Protein AF-A0A0R9VZQ4-F1 (afdb_monomer_lite)

Radius of gyration: 15.15 Å; chains: 1; bounding box: 34×24×38 Å

Organism: NCBI:txid1673049

Sequence (71 aa):
YFTGPTKAVKFPWDMGTNVADMEKYYDALNFKDWTHAVSKAPMLKAQHPGFETWRAGIHGKNKVVCVDCHM

pLDDT: mean 98.1, std 0.93, range [94.06, 98.81]

Secondary structure (DSSP, 8-state):
-EETTTTEE--S-TT-SSHHHHHHHHHHTT--SEE-TTT--EE------HHHHHHHSHHHHTT--THHHH-

Structure (mmCIF, N/CA/C/O backbone):
data_AF-A0A0R9VZQ4-F1
#
_entry.id   AF-A0A0R9VZQ4-F1
#
loop_
_atom_site.group_PDB
_atom_site.id
_atom_site.type_symbol
_atom_site.label_atom_id
_atom_site.label_alt_id
_atom_site.label_comp_id
_atom_site.label_asym_id
_atom_site.label_entity_id
_atom_site.label_seq_id
_atom_site.pdbx_PDB_ins_code
_atom_site.Cartn_x
_atom_site.Cartn_y
_atom_site.Cartn_z
_atom_site.occupancy
_atom_site.B_iso_or_equiv
_atom_site.auth_seq_id
_atom_site.auth_comp_id
_atom_site.auth_asym_id
_atom_site.auth_atom_id
_atom_site.pdbx_PDB_model_num
ATOM 1 N N . TYR A 1 1 ? -1.834 4.978 3.343 1.00 97.81 1 T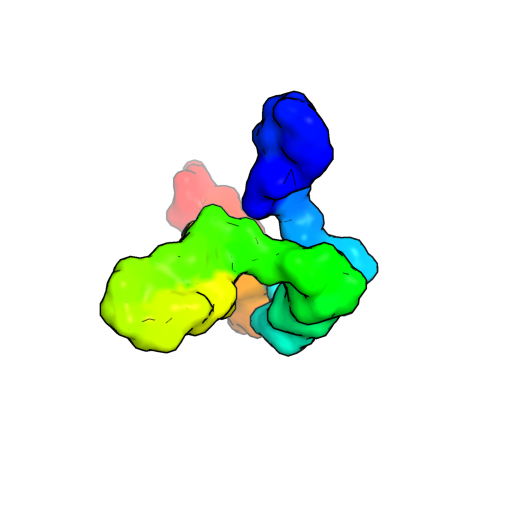YR A N 1
ATOM 2 C CA . TYR A 1 1 ? -2.704 5.037 4.538 1.00 97.81 1 TYR A CA 1
ATOM 3 C C . TYR A 1 1 ? -2.445 6.326 5.303 1.00 97.81 1 TYR A C 1
ATOM 5 O O . TYR A 1 1 ? -1.509 7.049 4.961 1.00 97.81 1 TYR A O 1
ATOM 13 N N . PHE A 1 2 ? -3.263 6.620 6.312 1.00 98.38 2 PHE A N 1
ATOM 14 C CA . PHE A 1 2 ? -3.052 7.768 7.190 1.00 98.38 2 PHE A CA 1
ATOM 15 C C . PHE A 1 2 ? -2.400 7.336 8.504 1.00 98.38 2 PHE A C 1
ATOM 17 O O . PHE A 1 2 ? -2.872 6.398 9.142 1.00 98.38 2 PHE A O 1
ATOM 24 N N . THR A 1 3 ? -1.326 8.019 8.905 1.00 96.69 3 THR A N 1
ATOM 25 C CA . THR A 1 3 ? -0.543 7.693 10.107 1.00 96.69 3 THR A CA 1
ATOM 26 C C . THR A 1 3 ? -0.546 8.825 11.133 1.00 96.69 3 THR A C 1
ATOM 28 O O . THR A 1 3 ? -0.582 10.008 10.780 1.00 96.69 3 THR A O 1
ATOM 31 N N . GLY A 1 4 ? -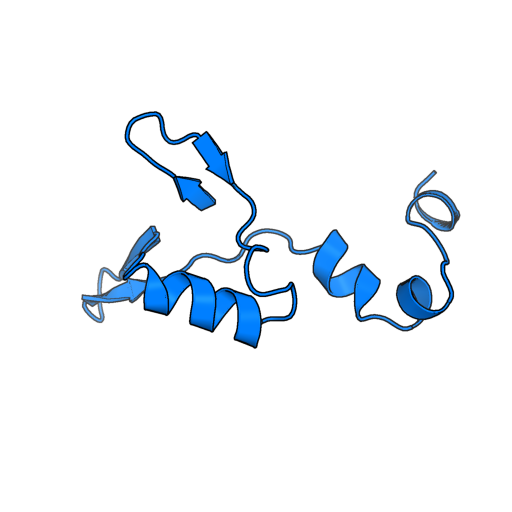0.471 8.451 12.412 1.00 94.06 4 GLY A N 1
ATOM 32 C CA . GLY A 1 4 ? -0.355 9.376 13.535 1.00 94.06 4 GLY A CA 1
ATOM 33 C C . GLY A 1 4 ? -1.590 10.261 13.774 1.00 94.06 4 GLY A C 1
ATOM 34 O O . GLY A 1 4 ? -2.604 10.150 13.080 1.00 94.06 4 GLY A O 1
ATOM 35 N N . PRO A 1 5 ? -1.514 11.168 14.763 1.00 94.94 5 PRO A N 1
ATOM 36 C CA . PRO A 1 5 ? -2.636 12.023 15.157 1.00 94.94 5 PRO A CA 1
ATOM 37 C C . PRO A 1 5 ? -3.034 13.037 14.074 1.00 94.94 5 PRO A C 1
ATOM 39 O O . PRO A 1 5 ? -4.202 13.403 13.977 1.00 94.94 5 PRO A O 1
ATOM 42 N N . THR A 1 6 ? -2.091 13.461 13.228 1.00 97.19 6 THR A N 1
ATOM 43 C CA . THR A 1 6 ? -2.331 14.414 12.131 1.00 97.19 6 THR A CA 1
ATOM 44 C C . THR A 1 6 ? -2.851 13.758 10.854 1.00 97.19 6 THR A C 1
ATOM 46 O O . THR A 1 6 ? -3.134 14.463 9.889 1.00 97.19 6 THR A O 1
ATOM 49 N N . LYS A 1 7 ? -2.986 12.422 10.829 1.00 97.25 7 LYS A N 1
ATOM 50 C CA . LYS A 1 7 ? -3.412 11.653 9.650 1.00 97.25 7 LYS A CA 1
ATOM 51 C C . LYS A 1 7 ? -2.559 11.948 8.410 1.00 97.25 7 LYS A C 1
ATOM 53 O O . LYS A 1 7 ? -3.077 12.092 7.305 1.00 97.25 7 LYS A O 1
ATOM 58 N N . ALA A 1 8 ? -1.244 12.022 8.590 1.00 98.31 8 ALA A N 1
ATOM 59 C CA . ALA A 1 8 ? -0.318 12.257 7.490 1.00 98.31 8 ALA A CA 1
ATOM 60 C C . ALA A 1 8 ? -0.359 11.101 6.476 1.00 98.31 8 ALA A C 1
ATOM 62 O O . ALA A 1 8 ? -0.518 9.937 6.854 1.00 98.31 8 ALA A O 1
ATOM 63 N N . VAL A 1 9 ? -0.193 11.413 5.188 1.00 98.38 9 VAL A N 1
ATOM 64 C CA . VAL A 1 9 ? -0.066 10.399 4.133 1.00 98.38 9 VAL A CA 1
ATOM 65 C C . VAL A 1 9 ? 1.251 9.656 4.315 1.00 98.38 9 VAL A C 1
ATOM 67 O O . VAL A 1 9 ? 2.315 10.270 4.364 1.00 98.38 9 VAL A O 1
ATOM 70 N N . LYS A 1 10 ? 1.181 8.326 4.371 1.00 98.38 10 LYS A N 1
ATOM 71 C CA . LYS A 1 10 ? 2.355 7.457 4.330 1.00 98.38 10 LYS A CA 1
ATOM 72 C C . LYS A 1 10 ? 2.123 6.282 3.383 1.00 98.38 10 LYS A C 1
ATOM 74 O O . LYS A 1 10 ? 1.041 5.678 3.372 1.00 98.38 10 LYS A O 1
ATOM 79 N N . PHE A 1 11 ? 3.141 5.968 2.585 1.00 98.62 11 PHE A N 1
ATOM 80 C CA . PHE A 1 11 ? 3.189 4.746 1.784 1.00 98.62 11 PHE A CA 1
ATOM 81 C C . PHE A 1 11 ? 3.698 3.592 2.659 1.00 98.62 11 PHE A C 1
ATOM 83 O O . PHE A 1 11 ? 4.690 3.777 3.366 1.00 98.62 11 PHE A O 1
ATOM 90 N N . PRO A 1 12 ? 3.034 2.423 2.668 1.00 98.50 12 PRO A N 1
ATOM 91 C CA . PRO A 1 12 ? 3.385 1.297 3.538 1.00 98.50 12 PRO A CA 1
ATOM 92 C C . PRO A 1 12 ? 4.560 0.480 2.980 1.00 98.50 12 PRO A C 1
ATOM 94 O O . PRO A 1 12 ? 4.475 -0.734 2.843 1.00 98.50 12 PRO A O 1
ATOM 97 N N . TRP A 1 13 ? 5.642 1.152 2.588 1.00 98.62 13 TRP A N 1
ATOM 98 C CA . TRP A 1 13 ? 6.731 0.538 1.825 1.00 98.62 13 TRP A CA 1
ATOM 99 C C . TRP A 1 13 ? 7.947 0.142 2.675 1.00 98.62 13 TRP A C 1
ATOM 101 O O . TRP A 1 13 ? 8.943 -0.330 2.131 1.00 98.62 13 TRP A O 1
ATOM 111 N N . ASP A 1 14 ? 7.881 0.314 4.001 1.00 98.38 14 ASP A N 1
ATOM 112 C CA . ASP A 1 14 ? 9.024 0.103 4.906 1.00 98.38 14 ASP A CA 1
ATOM 113 C C . ASP A 1 14 ? 9.525 -1.360 4.901 1.00 98.38 14 ASP A C 1
ATOM 115 O O . ASP A 1 14 ? 10.688 -1.611 5.205 1.00 98.38 14 ASP A O 1
ATOM 119 N N . MET A 1 15 ? 8.668 -2.326 4.544 1.00 98.38 15 MET A N 1
ATO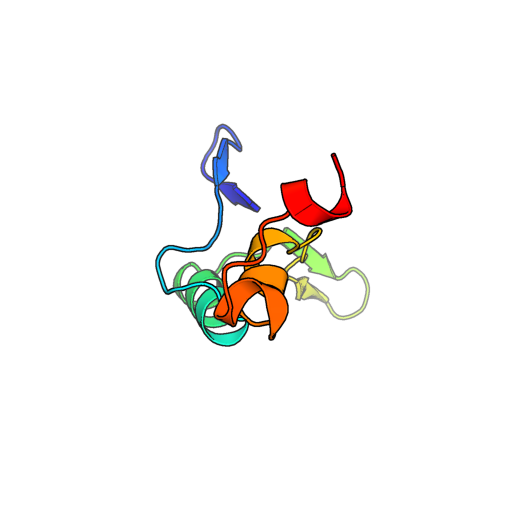M 120 C CA . MET A 1 15 ? 9.031 -3.749 4.409 1.00 98.38 15 MET A CA 1
ATOM 121 C C . MET A 1 15 ? 9.183 -4.210 2.956 1.00 98.38 15 MET A C 1
ATOM 123 O O . MET A 1 15 ? 9.444 -5.385 2.715 1.00 98.38 15 MET A O 1
ATOM 127 N N . GLY A 1 16 ? 9.035 -3.302 1.994 1.00 97.94 16 GLY A N 1
ATOM 128 C CA . GLY A 1 16 ? 8.958 -3.623 0.580 1.00 97.94 16 GLY A CA 1
ATOM 129 C C . GLY A 1 16 ? 7.604 -3.252 -0.005 1.00 97.94 16 GLY A C 1
ATOM 130 O O . GLY A 1 16 ? 6.850 -2.454 0.538 1.00 97.94 16 GLY A O 1
ATOM 131 N N . THR A 1 17 ? 7.336 -3.754 -1.197 1.00 97.94 17 THR A N 1
ATOM 132 C CA . THR A 1 17 ? 6.295 -3.189 -2.068 1.00 97.94 17 THR A CA 1
ATOM 133 C C . THR A 1 17 ? 5.518 -4.237 -2.847 1.00 97.94 17 THR A C 1
ATOM 135 O O . THR A 1 17 ? 4.703 -3.899 -3.708 1.00 97.94 17 THR A O 1
ATOM 138 N N . ASN A 1 18 ? 5.772 -5.514 -2.568 1.00 97.50 18 ASN A N 1
ATOM 139 C CA . ASN A 1 18 ? 4.849 -6.562 -2.958 1.00 97.50 18 ASN A CA 1
ATOM 140 C C . ASN A 1 18 ? 3.683 -6.606 -1.945 1.00 97.50 18 ASN A C 1
ATOM 142 O O . ASN A 1 18 ? 3.722 -5.966 -0.893 1.00 97.50 18 ASN A O 1
ATOM 146 N N . VAL A 1 19 ? 2.627 -7.350 -2.274 1.00 98.31 19 VAL A N 1
ATOM 147 C CA . VAL A 1 19 ? 1.437 -7.445 -1.415 1.00 98.31 19 VAL A CA 1
ATOM 148 C C . VAL A 1 19 ? 1.740 -8.060 -0.043 1.00 98.31 19 VAL A C 1
ATOM 150 O O . VAL A 1 19 ? 1.236 -7.564 0.957 1.00 98.31 19 VAL A O 1
ATOM 153 N N . ALA A 1 20 ? 2.607 -9.074 0.019 1.00 98.44 20 ALA A N 1
ATOM 154 C CA . ALA A 1 20 ? 2.955 -9.768 1.257 1.00 98.44 20 ALA A CA 1
ATOM 155 C C . ALA A 1 20 ? 3.787 -8.888 2.207 1.00 98.44 20 ALA A C 1
ATOM 157 O O . ALA A 1 20 ? 3.603 -8.938 3.420 1.00 98.44 20 ALA A O 1
ATOM 158 N N . ASP A 1 21 ? 4.663 -8.041 1.663 1.00 98.56 21 ASP A N 1
ATOM 159 C CA . ASP A 1 21 ? 5.453 -7.074 2.425 1.00 98.56 21 ASP A CA 1
ATOM 160 C C . ASP A 1 21 ? 4.537 -6.044 3.093 1.00 98.56 21 ASP A C 1
ATOM 162 O O . ASP A 1 21 ? 4.686 -5.746 4.278 1.00 98.56 21 ASP A O 1
ATOM 166 N N . MET A 1 22 ? 3.572 -5.508 2.334 1.00 98.75 22 MET A N 1
ATOM 167 C CA . MET A 1 22 ? 2.617 -4.521 2.842 1.00 98.75 22 MET A CA 1
ATOM 168 C C . MET A 1 22 ? 1.638 -5.135 3.850 1.00 98.75 22 MET A C 1
ATOM 170 O O . MET A 1 22 ? 1.302 -4.487 4.837 1.00 98.75 22 MET A O 1
ATOM 174 N N . GLU A 1 23 ? 1.195 -6.375 3.631 1.00 98.81 23 GLU A N 1
ATOM 175 C CA . GLU A 1 23 ? 0.364 -7.118 4.587 1.00 98.81 23 GLU A CA 1
ATOM 176 C C . GLU A 1 23 ? 1.107 -7.296 5.918 1.00 98.81 23 GLU A C 1
ATOM 178 O O . GLU A 1 23 ? 0.644 -6.819 6.955 1.00 98.81 23 GLU A O 1
ATOM 183 N N . LYS A 1 24 ? 2.335 -7.830 5.870 1.00 98.75 24 LYS A N 1
ATOM 184 C CA . LYS A 1 24 ? 3.201 -7.985 7.047 1.00 98.75 24 LYS A CA 1
ATOM 185 C C . LYS A 1 24 ? 3.462 -6.656 7.761 1.00 98.75 24 LYS A C 1
ATOM 187 O O . LYS A 1 24 ? 3.522 -6.616 8.991 1.00 98.75 24 LYS A O 1
ATOM 192 N N . TYR A 1 25 ? 3.625 -5.573 7.003 1.00 98.69 25 TYR A N 1
ATOM 193 C CA . TYR A 1 25 ? 3.806 -4.232 7.547 1.00 98.69 25 TYR A CA 1
ATOM 194 C C . TYR A 1 25 ? 2.608 -3.779 8.384 1.00 98.69 25 TYR A C 1
ATOM 196 O O . TYR A 1 25 ? 2.783 -3.317 9.512 1.00 98.69 25 TYR A O 1
ATOM 204 N N . TYR A 1 26 ? 1.394 -3.916 7.852 1.00 98.75 26 TYR A N 1
ATOM 205 C CA . TYR A 1 26 ? 0.186 -3.512 8.564 1.00 98.75 26 TYR A CA 1
ATOM 206 C C . TYR A 1 26 ? -0.129 -4.411 9.760 1.00 98.75 26 TYR A C 1
ATOM 208 O O . TYR A 1 26 ? -0.516 -3.889 10.810 1.00 98.75 26 TYR A O 1
ATOM 216 N N . ASP A 1 27 ? 0.116 -5.716 9.640 1.00 98.62 27 ASP A N 1
ATOM 217 C CA . ASP A 1 27 ? -0.055 -6.675 10.733 1.00 98.62 27 ASP A CA 1
ATOM 218 C C . ASP A 1 27 ? 0.886 -6.369 11.903 1.00 98.62 27 ASP A C 1
ATOM 220 O O . ASP A 1 27 ? 0.454 -6.315 13.055 1.00 98.62 27 ASP A O 1
ATOM 224 N N . ALA A 1 28 ? 2.161 -6.076 11.621 1.00 98.44 28 ALA A N 1
ATOM 225 C CA . ALA A 1 28 ? 3.139 -5.706 12.646 1.00 98.44 28 ALA A CA 1
ATOM 226 C C . ALA A 1 28 ? 2.771 -4.407 13.388 1.00 98.44 28 ALA A C 1
ATOM 228 O O . ALA A 1 28 ? 3.145 -4.226 14.547 1.00 98.44 28 ALA A O 1
ATOM 229 N N . LEU A 1 29 ? 2.032 -3.507 12.735 1.00 97.62 29 LEU A N 1
ATOM 230 C CA . LEU A 1 29 ? 1.514 -2.278 13.336 1.00 97.62 29 LEU A CA 1
ATOM 231 C C . LEU A 1 29 ? 0.169 -2.470 14.047 1.00 97.62 29 LEU A C 1
ATOM 233 O O . LEU A 1 29 ? -0.308 -1.528 14.683 1.00 97.62 29 LEU A O 1
ATOM 237 N N . ASN A 1 30 ? -0.460 -3.644 13.918 1.00 97.69 30 ASN A N 1
ATOM 238 C CA . ASN A 1 30 ? -1.853 -3.881 14.297 1.00 97.69 30 ASN A CA 1
ATOM 239 C C . ASN A 1 30 ? -2.791 -2.787 13.740 1.00 97.69 30 ASN A C 1
ATOM 241 O O . ASN A 1 30 ? -3.678 -2.268 14.427 1.00 97.69 30 ASN A O 1
ATOM 245 N N . PHE A 1 31 ? -2.531 -2.366 12.500 1.00 98.31 31 PHE A N 1
ATOM 246 C CA . PHE A 1 31 ? -3.254 -1.283 11.846 1.00 98.31 31 PHE A CA 1
ATOM 247 C C . PHE A 1 31 ? -4.549 -1.795 11.204 1.00 98.31 31 PHE A C 1
ATOM 249 O O . PHE A 1 31 ? -4.608 -2.897 10.668 1.00 98.31 31 PHE A O 1
ATOM 256 N N . LYS A 1 32 ? -5.586 -0.954 11.203 1.00 98.31 32 LYS A N 1
ATOM 257 C CA . LYS A 1 32 ? -6.801 -1.154 10.407 1.00 98.31 32 LYS A CA 1
ATOM 258 C C . LYS A 1 32 ? -7.323 0.183 9.905 1.00 98.31 32 LYS A C 1
ATOM 260 O O . LYS A 1 32 ? -7.328 1.163 10.648 1.00 98.31 32 LYS A O 1
ATOM 265 N N . ASP A 1 33 ? -7.827 0.201 8.680 1.00 98.56 33 ASP A N 1
ATOM 266 C CA . ASP A 1 33 ? -8.503 1.369 8.118 1.00 98.56 33 ASP A CA 1
ATOM 267 C C . ASP A 1 33 ? -9.940 1.480 8.655 1.00 98.56 33 ASP A C 1
ATOM 269 O O . ASP A 1 33 ? -10.396 2.566 9.009 1.00 98.56 33 ASP A O 1
ATOM 273 N N . TRP A 1 34 ? -10.665 0.357 8.750 1.00 98.56 34 TRP A N 1
ATOM 274 C CA . TRP A 1 34 ? -12.006 0.314 9.344 1.00 98.56 34 TRP A CA 1
ATOM 275 C C . TRP A 1 34 ? -12.334 -1.059 9.934 1.00 98.56 34 TRP A C 1
ATOM 277 O O . TRP A 1 34 ? -11.674 -2.058 9.659 1.00 98.56 34 TRP A O 1
ATOM 287 N N . THR A 1 35 ? -13.384 -1.116 10.752 1.00 98.69 35 THR A N 1
ATOM 288 C CA . THR A 1 35 ? -14.009 -2.381 11.155 1.00 98.69 35 THR A CA 1
ATOM 289 C C . THR A 1 35 ? -15.164 -2.665 10.199 1.00 98.69 35 THR A C 1
ATOM 291 O O . THR A 1 35 ? -16.078 -1.847 10.081 1.00 98.69 35 THR A O 1
ATOM 294 N N . HIS A 1 36 ? -15.154 -3.812 9.524 1.00 98.50 36 HIS A N 1
ATOM 295 C CA . HIS A 1 36 ? -16.226 -4.193 8.612 1.00 98.50 36 HIS A CA 1
ATOM 296 C C . HIS A 1 36 ? -17.572 -4.301 9.350 1.00 98.50 36 HIS A C 1
ATOM 298 O O . HIS A 1 36 ? -17.678 -4.969 10.379 1.00 98.50 36 HIS A O 1
ATOM 304 N N . ALA A 1 37 ? -18.620 -3.656 8.831 1.00 98.56 37 ALA A N 1
ATOM 305 C CA . ALA A 1 37 ? -19.881 -3.490 9.558 1.00 98.56 37 ALA A CA 1
ATOM 306 C C . ALA A 1 37 ? -20.628 -4.810 9.818 1.00 98.56 37 ALA A C 1
ATOM 308 O O . ALA A 1 37 ? -21.320 -4.923 10.830 1.00 98.56 37 ALA A O 1
ATOM 309 N N . VAL A 1 38 ? -20.469 -5.807 8.943 1.00 98.50 38 VAL A N 1
ATOM 310 C CA . VAL A 1 38 ? -21.166 -7.100 9.041 1.00 98.50 38 VAL A CA 1
ATOM 311 C C . VAL A 1 38 ? -20.329 -8.104 9.831 1.00 98.50 38 VAL A C 1
ATOM 313 O O . VAL A 1 38 ? -20.676 -8.447 10.956 1.00 98.50 38 VAL A O 1
ATOM 316 N N . SER A 1 39 ? -19.191 -8.519 9.271 1.00 98.62 39 SER A N 1
ATOM 317 C CA . SER A 1 39 ? -18.306 -9.546 9.847 1.00 98.62 39 SER A CA 1
ATOM 318 C C . SER A 1 39 ? -17.509 -9.093 11.070 1.00 98.62 39 SER A C 1
ATOM 320 O O . SER A 1 39 ? -16.894 -9.926 11.725 1.00 98.62 39 SER A O 1
ATOM 322 N N . LYS A 1 40 ? -17.476 -7.786 11.363 1.00 98.44 40 LYS A N 1
ATOM 323 C CA . LYS A 1 40 ? -16.669 -7.179 12.438 1.00 98.44 40 LYS A CA 1
ATOM 324 C C . LYS A 1 40 ? -15.153 -7.356 12.273 1.00 98.44 40 LYS A C 1
ATOM 326 O O . LYS A 1 40 ? -14.402 -7.013 13.182 1.00 98.44 40 LYS A O 1
ATOM 331 N N . ALA A 1 41 ? -14.698 -7.827 11.112 1.00 98.56 41 ALA A N 1
ATOM 332 C CA . ALA A 1 41 ? -13.282 -7.987 10.810 1.00 98.56 41 ALA A CA 1
ATOM 333 C C . ALA A 1 41 ? -12.559 -6.623 10.739 1.00 98.56 41 ALA A C 1
ATOM 335 O O . ALA A 1 41 ? -13.141 -5.655 10.232 1.00 98.56 41 ALA A O 1
ATOM 336 N N . PRO A 1 42 ? -11.309 -6.516 11.223 1.00 98.56 42 PRO A N 1
ATOM 337 C CA . PRO A 1 42 ? -10.454 -5.358 10.977 1.00 98.56 42 PRO A CA 1
ATOM 338 C C . PRO A 1 42 ? -9.961 -5.384 9.524 1.00 98.56 42 PRO A C 1
ATOM 340 O O . PRO A 1 42 ? -9.392 -6.374 9.081 1.00 98.56 42 PRO A O 1
ATOM 343 N N . MET A 1 43 ? -10.206 -4.315 8.771 1.00 98.75 43 MET A N 1
ATOM 344 C CA . MET A 1 43 ? -9.950 -4.278 7.331 1.00 98.75 43 MET A CA 1
ATOM 345 C C . MET A 1 43 ? -8.830 -3.314 6.959 1.00 98.75 43 MET A C 1
ATOM 347 O O . MET A 1 43 ? -8.691 -2.244 7.557 1.00 98.75 43 MET A O 1
ATOM 351 N N . LEU A 1 44 ? -8.121 -3.666 5.889 1.00 98.69 44 LEU A N 1
ATOM 352 C CA . LEU A 1 44 ? -7.188 -2.809 5.165 1.00 98.69 44 LEU A CA 1
ATOM 353 C C . LEU A 1 44 ? -7.801 -2.395 3.825 1.00 98.69 44 LEU A C 1
ATOM 355 O O . LEU A 1 44 ? -8.464 -3.196 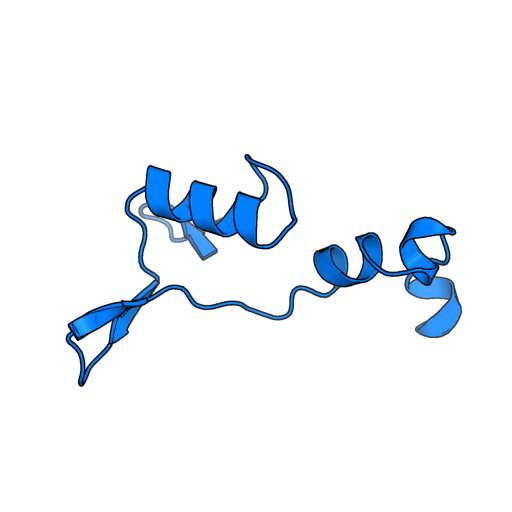3.158 1.00 98.69 44 LEU A O 1
ATOM 359 N N . LYS A 1 45 ? -7.595 -1.143 3.409 1.00 98.62 45 LYS A N 1
ATOM 360 C CA . LYS A 1 45 ? -8.044 -0.640 2.106 1.00 98.62 45 LYS A CA 1
ATOM 361 C C . LYS A 1 45 ? -6.831 -0.470 1.207 1.00 98.62 45 LYS A C 1
ATOM 363 O O . LYS A 1 45 ? -5.975 0.353 1.487 1.00 98.62 45 LYS A O 1
ATOM 368 N N . ALA A 1 46 ? -6.813 -1.160 0.070 1.00 98.62 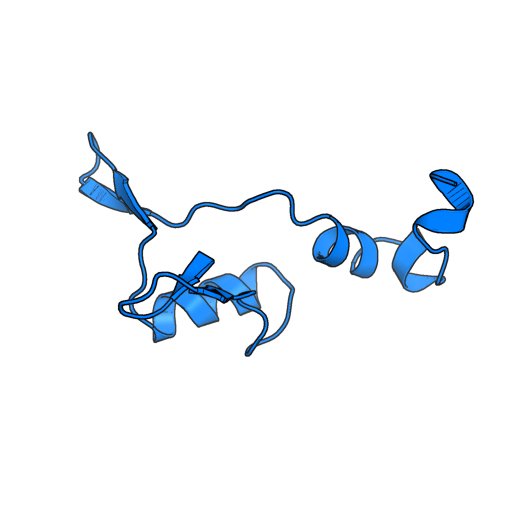46 ALA A N 1
ATOM 369 C CA . ALA A 1 46 ? -5.885 -0.838 -1.012 1.00 98.62 46 ALA A CA 1
ATOM 370 C C . ALA A 1 46 ? -6.388 0.370 -1.827 1.00 98.62 46 ALA A C 1
ATOM 372 O O . ALA A 1 46 ? -7.593 0.485 -2.099 1.00 98.62 46 ALA A O 1
ATOM 373 N N . GLN A 1 47 ? -5.482 1.246 -2.269 1.00 98.62 47 GLN A N 1
ATOM 374 C CA . GLN A 1 47 ? -5.773 2.348 -3.192 1.00 98.62 47 GLN A CA 1
ATOM 375 C C . GLN A 1 47 ? -4.734 2.384 -4.315 1.00 98.62 47 GLN A C 1
ATOM 377 O O . GLN A 1 47 ? -3.546 2.508 -4.043 1.00 98.62 47 GLN A O 1
ATOM 382 N N . HIS A 1 48 ? -5.221 2.265 -5.558 1.00 98.25 48 HIS A N 1
ATOM 383 C CA . HIS A 1 48 ? -4.506 2.500 -6.825 1.00 98.25 48 HIS A CA 1
ATOM 384 C C . HIS A 1 48 ? -2.973 2.275 -6.771 1.00 98.25 48 HIS A C 1
ATOM 386 O O . HIS A 1 48 ? -2.209 3.239 -6.877 1.00 98.25 48 HIS A O 1
ATOM 392 N N . PRO A 1 49 ? -2.508 1.015 -6.630 1.00 98.19 49 PRO A N 1
ATOM 393 C CA . PRO A 1 49 ? -1.091 0.672 -6.464 1.00 98.19 49 PRO A CA 1
ATOM 394 C C . PRO A 1 49 ? -0.330 0.703 -7.804 1.00 98.19 49 PRO A C 1
ATOM 396 O O . PRO A 1 49 ? 0.282 -0.282 -8.224 1.00 98.19 49 PRO A O 1
ATOM 399 N N . GLY A 1 50 ? -0.450 1.806 -8.550 1.00 97.31 50 GLY A N 1
ATOM 400 C CA . GLY A 1 50 ? 0.034 1.921 -9.927 1.00 97.31 50 GLY A CA 1
ATOM 401 C C . GLY A 1 50 ? 1.551 1.789 -10.029 1.00 97.31 50 GLY A C 1
ATOM 402 O O . GLY A 1 50 ? 2.046 1.039 -10.863 1.00 97.31 50 GLY A O 1
ATOM 403 N N . PHE A 1 51 ? 2.292 2.451 -9.139 1.00 98.44 51 PHE A N 1
ATOM 404 C CA . PHE A 1 51 ? 3.753 2.366 -9.117 1.00 98.44 51 PHE A CA 1
ATOM 405 C C . PHE A 1 51 ? 4.230 0.971 -8.700 1.00 98.44 51 PHE A C 1
ATOM 407 O O . PHE A 1 51 ? 5.159 0.413 -9.286 1.00 98.44 51 PHE A O 1
ATOM 414 N N . GLU A 1 52 ? 3.577 0.376 -7.704 1.00 98.56 52 GLU A N 1
ATOM 415 C CA . GLU A 1 52 ? 3.967 -0.918 -7.166 1.00 98.56 52 GLU A CA 1
ATOM 416 C C . GLU A 1 52 ? 3.732 -2.049 -8.164 1.00 98.56 52 GLU A C 1
ATOM 418 O O . GLU A 1 52 ? 4.614 -2.885 -8.378 1.00 98.56 52 GLU A O 1
ATOM 423 N N . THR A 1 53 ? 2.569 -2.035 -8.817 1.00 98.44 53 THR A N 1
ATOM 424 C CA . THR A 1 53 ? 2.207 -3.015 -9.847 1.00 98.44 53 THR A CA 1
ATOM 425 C C . THR A 1 53 ? 2.995 -2.810 -11.141 1.00 98.44 53 THR A C 1
ATOM 427 O O . THR A 1 53 ? 3.450 -3.797 -11.721 1.00 98.44 53 THR A O 1
ATOM 430 N N . TRP A 1 54 ? 3.258 -1.561 -11.556 1.00 98.56 54 TRP A N 1
ATOM 431 C CA . TRP A 1 54 ? 4.142 -1.257 -12.690 1.00 98.56 54 TRP A CA 1
ATOM 432 C C . TRP A 1 54 ? 5.537 -1.853 -12.490 1.00 98.56 54 TRP A C 1
ATOM 434 O O . TRP A 1 54 ? 6.030 -2.556 -13.374 1.00 98.56 54 TRP A O 1
ATOM 444 N N . ARG A 1 55 ? 6.148 -1.649 -11.312 1.00 97.19 55 ARG A N 1
ATOM 445 C CA . ARG A 1 55 ? 7.494 -2.165 -11.009 1.00 97.19 55 ARG A CA 1
ATOM 446 C C . ARG A 1 55 ? 7.559 -3.694 -11.080 1.00 97.19 55 ARG A C 1
ATOM 448 O O . ARG A 1 55 ? 8.590 -4.245 -11.457 1.00 97.19 55 ARG A O 1
ATOM 455 N N . ALA A 1 56 ? 6.480 -4.386 -10.715 1.00 97.56 56 ALA A N 1
ATOM 456 C CA . ALA A 1 56 ? 6.405 -5.846 -10.787 1.00 97.56 56 ALA A CA 1
ATOM 457 C C . ALA A 1 56 ? 6.157 -6.379 -12.215 1.00 97.56 56 ALA A C 1
ATOM 459 O O . ALA A 1 56 ? 6.508 -7.527 -12.516 1.00 97.56 56 ALA A O 1
ATOM 460 N N . GLY A 1 57 ? 5.562 -5.562 -13.089 1.00 98.19 57 GLY A N 1
ATOM 461 C CA . GLY A 1 57 ? 5.234 -5.904 -14.471 1.00 98.19 57 GLY A CA 1
ATOM 462 C C . GLY A 1 57 ? 6.443 -5.948 -15.410 1.00 98.19 57 GLY A C 1
ATOM 463 O O . GLY A 1 57 ? 7.523 -5.446 -15.105 1.00 98.19 57 GLY A O 1
ATOM 464 N N . ILE A 1 58 ? 6.262 -6.546 -16.594 1.00 98.69 58 ILE A N 1
ATOM 465 C CA . ILE A 1 58 ? 7.355 -6.714 -17.566 1.00 98.69 58 ILE A CA 1
ATOM 466 C C . ILE A 1 58 ? 7.872 -5.375 -18.112 1.00 98.69 58 ILE A C 1
ATOM 468 O O . ILE A 1 58 ? 9.076 -5.227 -18.297 1.00 98.69 58 ILE A O 1
ATOM 472 N N . HIS A 1 59 ? 6.998 -4.379 -18.293 1.00 98.69 59 HIS A N 1
ATOM 473 C CA . HIS A 1 59 ? 7.393 -3.030 -18.710 1.00 98.69 59 HIS A CA 1
ATOM 474 C C . HIS A 1 59 ? 8.305 -2.362 -17.673 1.00 98.69 59 HIS A C 1
ATOM 476 O O . HIS A 1 59 ? 9.409 -1.946 -18.017 1.00 98.69 59 HIS A O 1
ATOM 482 N N . GLY A 1 60 ? 7.909 -2.352 -16.393 1.00 98.31 60 GLY A N 1
ATOM 483 C CA . GLY A 1 60 ? 8.734 -1.798 -15.315 1.00 98.31 60 GLY A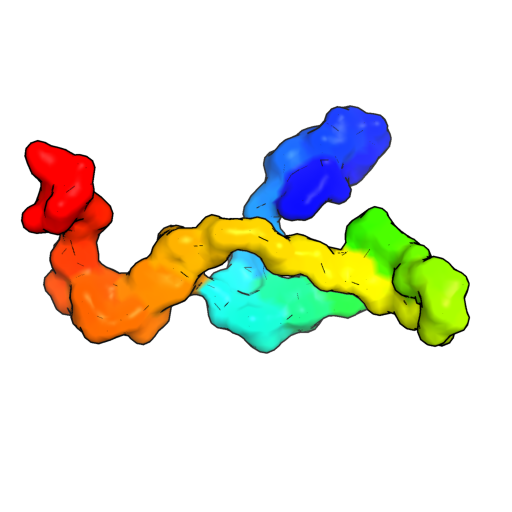 CA 1
ATOM 484 C C . GLY A 1 60 ? 10.049 -2.556 -15.120 1.00 98.31 60 GLY A C 1
ATOM 485 O O . GLY A 1 60 ? 11.095 -1.932 -14.949 1.00 98.31 60 GLY A O 1
ATOM 486 N N . LYS A 1 61 ? 10.042 -3.891 -15.257 1.00 98.38 61 LYS A N 1
ATOM 487 C CA . LYS A 1 61 ? 11.269 -4.714 -15.257 1.00 98.38 61 LYS A CA 1
ATOM 488 C C . LYS A 1 61 ? 12.236 -4.355 -16.391 1.00 98.38 61 LYS A C 1
ATOM 490 O O . LYS A 1 61 ? 13.443 -4.468 -16.205 1.00 98.38 61 LYS A O 1
ATOM 495 N N . ASN A 1 62 ? 11.716 -3.898 -17.530 1.00 98.56 62 ASN A N 1
ATOM 496 C CA . ASN A 1 62 ? 12.499 -3.422 -18.674 1.00 98.56 62 ASN A CA 1
ATOM 497 C C . ASN A 1 62 ? 12.681 -1.894 -18.694 1.00 98.56 62 ASN A C 1
ATOM 499 O O . ASN A 1 62 ? 13.136 -1.352 -19.694 1.00 98.56 62 ASN A O 1
ATOM 503 N N . LYS A 1 63 ? 12.365 -1.197 -17.592 1.00 97.88 63 LYS A N 1
ATOM 504 C CA . LYS A 1 63 ? 12.516 0.260 -17.432 1.00 97.88 63 LYS A CA 1
ATOM 505 C C . LYS A 1 63 ? 11.734 1.112 -18.440 1.00 97.88 63 LYS A C 1
ATOM 507 O O . LYS A 1 63 ? 12.069 2.279 -18.605 1.00 97.88 63 LYS A O 1
ATOM 512 N N . VAL A 1 64 ? 10.683 0.570 -19.054 1.00 98.44 64 VAL A N 1
ATOM 513 C CA . VAL A 1 64 ? 9.707 1.388 -19.790 1.00 98.44 64 VAL A CA 1
ATOM 514 C C . VAL A 1 64 ? 8.933 2.200 -18.753 1.00 98.44 64 VAL A C 1
ATOM 516 O O . VAL A 1 64 ? 8.264 1.626 -17.882 1.00 98.44 64 VAL A O 1
ATOM 519 N N . VAL A 1 65 ? 9.100 3.519 -18.778 1.00 98.44 65 VAL A N 1
ATOM 520 C CA . VAL A 1 65 ? 8.573 4.433 -17.759 1.00 98.44 65 VAL A CA 1
ATOM 521 C C . VAL A 1 65 ? 7.158 4.880 -18.099 1.00 98.44 65 VAL A C 1
ATOM 523 O O . VAL A 1 65 ? 6.714 4.793 -19.238 1.00 98.44 65 VAL A O 1
ATOM 526 N N . CYS A 1 66 ? 6.434 5.397 -17.103 1.00 98.06 66 CYS A N 1
ATOM 527 C CA . CYS A 1 66 ? 5.053 5.863 -17.271 1.00 98.06 66 CYS A CA 1
ATOM 528 C C . CYS A 1 66 ? 4.906 6.857 -18.438 1.00 98.06 66 CYS A C 1
ATOM 530 O O . CYS A 1 66 ? 3.914 6.824 -19.161 1.00 98.06 66 CYS A O 1
ATOM 532 N N . VAL A 1 67 ? 5.914 7.718 -18.604 1.00 98.62 67 VAL A N 1
ATOM 533 C CA . VAL A 1 67 ? 5.983 8.773 -19.624 1.00 98.62 67 VAL A CA 1
ATOM 534 C C . VAL A 1 67 ? 6.066 8.196 -21.037 1.00 98.62 67 VAL A C 1
ATOM 536 O O . VAL A 1 67 ? 5.509 8.802 -21.933 1.00 98.62 67 VAL A O 1
ATOM 539 N N . ASP A 1 68 ? 6.648 7.010 -21.242 1.00 98.31 68 ASP A N 1
ATOM 540 C CA . ASP A 1 68 ? 6.764 6.411 -22.583 1.00 98.31 68 ASP A CA 1
ATOM 541 C C . ASP A 1 68 ? 5.393 6.076 -23.211 1.00 98.31 68 ASP A C 1
ATOM 543 O O . ASP A 1 68 ? 5.302 5.876 -24.421 1.00 98.31 68 ASP A O 1
ATOM 547 N N . CYS A 1 69 ? 4.329 5.995 -22.398 1.00 96.19 69 CYS A N 1
ATOM 548 C CA . CYS A 1 69 ? 2.970 5.667 -22.847 1.00 96.19 69 CYS A CA 1
ATOM 549 C C . CYS A 1 69 ? 1.913 6.737 -22.518 1.00 96.19 69 CYS A C 1
ATOM 551 O O . CYS A 1 69 ? 0.886 6.796 -23.193 1.00 96.19 69 CYS A O 1
ATOM 553 N N . HIS A 1 70 ? 2.088 7.504 -21.436 1.00 97.69 70 HIS A N 1
ATOM 554 C CA . HIS A 1 70 ? 1.060 8.410 -20.896 1.00 97.69 70 HIS A CA 1
ATOM 555 C C . HIS A 1 70 ? 1.394 9.902 -21.034 1.00 97.69 70 HIS A C 1
ATOM 557 O O . HIS A 1 70 ? 0.623 10.738 -20.556 1.00 97.69 70 HIS A O 1
ATOM 563 N N . MET A 1 71 ? 2.522 10.233 -21.657 1.00 94.31 71 MET A N 1
ATOM 564 C CA . MET A 1 71 ? 2.938 11.589 -22.026 1.00 94.31 71 MET A CA 1
ATOM 565 C C . MET A 1 71 ? 3.477 11.587 -23.456 1.00 94.31 71 MET A C 1
ATOM 567 O O . MET A 1 71 ? 3.638 12.704 -23.992 1.00 94.31 71 MET A O 1
#

Foldseek 3Di:
DFDDPVRDDDDLAPQHQDPVSSVVSCVVVVDAPDQDPPPRDGHDDDDDSPVSVCCVDPCVVVVVDPVVPPD

InterPro domains:
  IPR003321 Cytochrome c552 [PF02335] (2-71)
  IPR003321 Cytochrome c552 [PTHR30633] (1-71)
  IPR036280 Multiheme cytochrome superfamily [SSF48695] (4-71)